Protein AF-A0A6S7EK05-F1 (afdb_monomer_lite)

Structure (mmCIF, N/CA/C/O backbone):
data_AF-A0A6S7EK05-F1
#
_entry.id   AF-A0A6S7EK05-F1
#
loop_
_atom_site.group_PDB
_atom_site.id
_atom_site.type_symbol
_atom_site.label_atom_id
_atom_site.label_alt_id
_atom_site.label_comp_id
_atom_site.label_asym_id
_atom_site.label_entity_id
_atom_site.label_seq_id
_atom_site.pdbx_PDB_ins_code
_atom_site.Cartn_x
_atom_site.Cartn_y
_atom_site.Cartn_z
_atom_site.occupancy
_atom_site.B_iso_or_equiv
_atom_site.auth_seq_id
_atom_site.auth_comp_id
_atom_site.auth_asym_id
_atom_site.auth_atom_id
_atom_site.pdbx_PDB_model_num
ATOM 1 N N . MET A 1 1 ? 8.326 -0.248 -0.975 1.00 92.12 1 MET A N 1
ATOM 2 C CA . MET A 1 1 ? 7.428 -1.042 -0.104 1.00 92.12 1 MET A CA 1
ATOM 3 C C . MET A 1 1 ? 6.192 -0.210 0.188 1.00 92.12 1 MET A C 1
ATOM 5 O O . MET A 1 1 ? 6.330 0.992 0.365 1.00 92.12 1 MET A O 1
ATOM 9 N N . ALA A 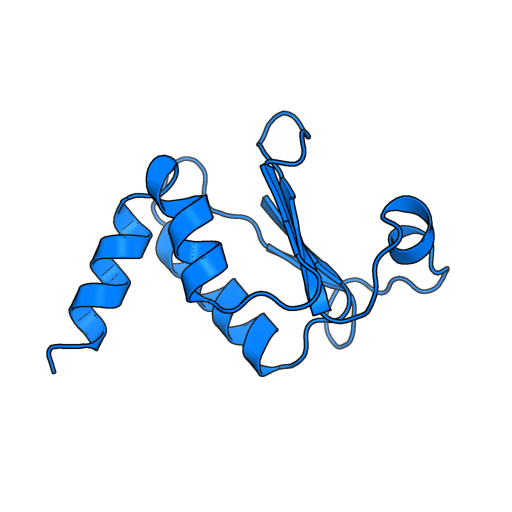1 2 ? 5.014 -0.817 0.220 1.00 92.00 2 ALA A N 1
ATOM 10 C CA . ALA A 1 2 ? 3.778 -0.211 0.689 1.00 92.00 2 ALA A CA 1
ATOM 11 C C . ALA A 1 2 ? 3.404 -0.842 2.036 1.00 92.00 2 ALA A C 1
ATOM 13 O O . ALA A 1 2 ? 3.396 -2.065 2.148 1.00 92.00 2 ALA A O 1
ATOM 14 N N . LEU A 1 3 ? 3.119 -0.021 3.044 1.00 94.06 3 LEU A N 1
ATOM 15 C CA . LEU A 1 3 ? 2.545 -0.440 4.321 1.00 94.06 3 LEU A CA 1
ATOM 16 C C . LEU A 1 3 ? 1.119 0.108 4.407 1.00 94.06 3 LEU A C 1
ATOM 18 O O . LEU A 1 3 ? 0.944 1.322 4.358 1.00 94.06 3 LEU A O 1
ATOM 22 N N . ALA A 1 4 ? 0.122 -0.761 4.543 1.00 94.12 4 ALA A N 1
ATOM 23 C CA . ALA A 1 4 ? -1.280 -0.379 4.676 1.00 94.12 4 ALA A CA 1
ATOM 24 C C . ALA A 1 4 ? -1.847 -0.848 6.019 1.00 94.12 4 ALA A C 1
ATOM 26 O O . ALA A 1 4 ? -1.820 -2.039 6.321 1.00 94.12 4 ALA A O 1
ATOM 27 N N . LEU A 1 5 ? -2.361 0.079 6.824 1.00 93.38 5 LEU A N 1
ATOM 28 C CA . LEU A 1 5 ? -2.936 -0.246 8.127 1.00 93.38 5 LEU A CA 1
ATOM 29 C C . LEU A 1 5 ? -4.430 -0.499 7.989 1.00 93.38 5 LEU A C 1
ATOM 31 O O . LEU A 1 5 ? -5.155 0.403 7.580 1.00 93.38 5 LEU A O 1
ATOM 35 N N . GLU A 1 6 ? -4.878 -1.708 8.323 1.00 92.88 6 GLU A N 1
ATOM 36 C CA . GLU A 1 6 ? -6.283 -2.137 8.259 1.00 92.88 6 GLU A CA 1
ATOM 37 C C . GLU A 1 6 ? -6.997 -1.667 6.971 1.00 92.88 6 GLU A C 1
ATOM 39 O O . GLU A 1 6 ? -8.028 -0.987 7.047 1.00 92.88 6 GLU A O 1
ATOM 44 N N . PRO A 1 7 ? -6.447 -1.920 5.763 1.00 92.50 7 PRO A N 1
ATOM 45 C CA . PRO A 1 7 ? -7.099 -1.470 4.546 1.00 92.50 7 PRO A CA 1
ATOM 46 C C . PRO A 1 7 ? -8.432 -2.203 4.379 1.00 92.50 7 PRO A C 1
ATOM 48 O O . PRO A 1 7 ? -8.504 -3.430 4.471 1.00 92.50 7 PRO A O 1
ATOM 51 N N . GLY A 1 8 ? -9.492 -1.457 4.062 1.00 92.69 8 GLY A N 1
ATOM 52 C CA . GLY A 1 8 ? -10.743 -2.062 3.607 1.00 92.69 8 GLY A CA 1
ATOM 53 C C . GLY A 1 8 ? -10.529 -2.892 2.334 1.00 92.69 8 GLY A C 1
ATOM 54 O O . GLY A 1 8 ? -9.579 -2.661 1.583 1.00 92.69 8 GLY A O 1
ATOM 55 N N . ALA A 1 9 ? -11.440 -3.828 2.053 1.00 92.00 9 ALA A N 1
ATOM 56 C CA . ALA A 1 9 ? -11.286 -4.813 0.975 1.00 92.00 9 ALA A CA 1
ATOM 57 C C . ALA A 1 9 ? -10.951 -4.198 -0.397 1.00 92.00 9 ALA A C 1
ATOM 59 O O . ALA A 1 9 ? -10.096 -4.719 -1.111 1.00 92.00 9 ALA A O 1
ATOM 60 N N . ARG A 1 10 ? -11.571 -3.060 -0.751 1.00 92.88 10 ARG A N 1
ATOM 61 C CA . ARG A 1 10 ? -11.283 -2.374 -2.020 1.00 92.88 10 ARG A CA 1
ATOM 62 C C . ARG A 1 10 ? -9.846 -1.865 -2.079 1.00 92.88 10 ARG A C 1
ATOM 64 O O . ARG A 1 10 ? -9.154 -2.149 -3.045 1.00 92.88 10 ARG A O 1
ATOM 71 N N . LEU A 1 11 ? -9.400 -1.135 -1.057 1.00 93.31 11 LEU A N 1
ATOM 72 C CA . LEU A 1 11 ? -8.040 -0.595 -1.014 1.00 93.31 11 LEU A CA 1
ATOM 73 C C . LEU A 1 11 ? -6.997 -1.718 -0.974 1.00 93.31 11 LEU A C 1
ATOM 75 O O . LEU A 1 11 ? -5.969 -1.612 -1.635 1.00 93.31 11 LEU A O 1
ATOM 79 N N . ALA A 1 12 ? -7.279 -2.807 -0.253 1.00 93.38 12 ALA A N 1
ATOM 80 C CA . ALA A 1 12 ? -6.428 -3.990 -0.252 1.00 93.38 12 ALA A CA 1
ATOM 81 C C . ALA A 1 12 ? -6.277 -4.570 -1.66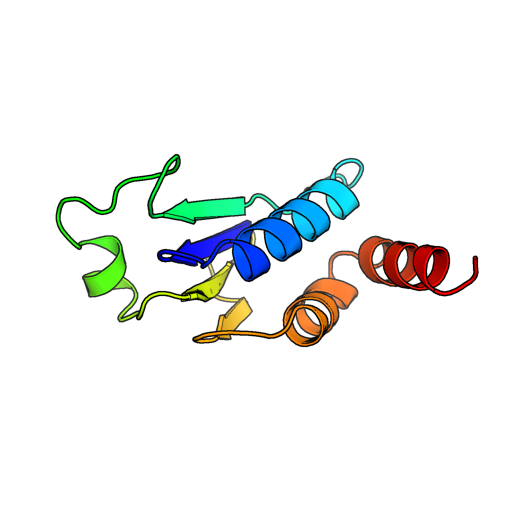9 1.00 93.38 12 ALA A C 1
ATOM 83 O O . ALA A 1 12 ? -5.154 -4.749 -2.122 1.00 93.38 12 ALA A O 1
ATOM 84 N N . ALA A 1 13 ? -7.378 -4.778 -2.399 1.00 93.31 13 ALA A N 1
ATOM 85 C CA . ALA A 1 13 ? -7.334 -5.304 -3.764 1.00 93.31 13 ALA A CA 1
ATOM 86 C C . ALA A 1 13 ? -6.541 -4.406 -4.734 1.00 93.31 13 ALA A C 1
ATOM 88 O O . ALA A 1 13 ? -5.753 -4.909 -5.529 1.00 93.31 13 ALA A O 1
ATOM 89 N N . GLU A 1 14 ? -6.699 -3.082 -4.641 1.00 94.00 14 GLU A N 1
ATOM 90 C CA . GLU A 1 14 ? -5.929 -2.119 -5.448 1.00 94.00 14 GLU A CA 1
ATOM 91 C C . GLU A 1 14 ? -4.424 -2.201 -5.151 1.00 94.00 14 GLU A C 1
ATOM 93 O O . GLU A 1 14 ? -3.595 -2.181 -6.059 1.00 94.00 14 GLU A O 1
ATOM 98 N N . LEU A 1 15 ? -4.050 -2.320 -3.874 1.00 94.94 15 LEU A N 1
ATOM 99 C CA . LEU A 1 15 ? -2.652 -2.449 -3.459 1.00 94.94 15 LEU A CA 1
ATOM 100 C C . LEU A 1 15 ? -2.030 -3.772 -3.923 1.00 94.94 15 LEU A C 1
ATOM 102 O O . LEU A 1 15 ? -0.880 -3.772 -4.361 1.00 94.94 15 LEU A O 1
ATOM 106 N N . GLU A 1 16 ? -2.777 -4.875 -3.854 1.00 94.25 16 GLU A N 1
ATOM 107 C CA . GLU A 1 16 ? -2.343 -6.179 -4.370 1.00 94.25 16 GLU A CA 1
ATOM 108 C C . GLU A 1 16 ? -2.161 -6.129 -5.896 1.00 94.25 16 GLU A C 1
ATOM 110 O O . GLU A 1 16 ? -1.149 -6.601 -6.413 1.00 94.25 16 GLU A O 1
ATOM 115 N N . ALA A 1 17 ? -3.077 -5.480 -6.626 1.00 93.00 17 ALA A N 1
ATOM 116 C CA . ALA A 1 17 ? -2.949 -5.281 -8.070 1.00 93.00 17 ALA A CA 1
ATOM 117 C C . ALA A 1 17 ? -1.705 -4.448 -8.429 1.00 93.00 17 ALA A C 1
ATOM 119 O O . ALA A 1 17 ? -0.970 -4.794 -9.356 1.00 93.00 17 ALA A O 1
ATOM 120 N N . LEU A 1 18 ? -1.415 -3.388 -7.665 1.00 93.56 18 LEU A N 1
ATOM 121 C CA . LEU A 1 18 ? -0.191 -2.598 -7.832 1.00 93.56 18 LEU A CA 1
ATOM 122 C C . LEU A 1 18 ? 1.069 -3.422 -7.553 1.00 93.56 18 LEU A C 1
ATOM 124 O O . LEU A 1 18 ? 2.034 -3.326 -8.311 1.00 93.56 18 LEU A O 1
ATOM 128 N N . ALA A 1 19 ? 1.071 -4.236 -6.496 1.00 94.19 19 ALA A N 1
ATOM 129 C CA . ALA A 1 19 ? 2.185 -5.126 -6.192 1.00 94.19 19 ALA A CA 1
ATOM 130 C C . ALA A 1 19 ? 2.410 -6.134 -7.333 1.00 94.19 19 ALA A C 1
ATOM 132 O O . ALA A 1 19 ? 3.526 -6.231 -7.853 1.00 94.19 19 ALA A O 1
ATOM 133 N N . ALA A 1 20 ? 1.346 -6.794 -7.800 1.00 93.00 20 ALA A N 1
ATOM 134 C CA . ALA A 1 20 ? 1.383 -7.745 -8.909 1.00 93.00 20 ALA A CA 1
ATOM 135 C C . ALA A 1 20 ? 1.887 -7.111 -10.217 1.00 93.00 20 ALA A C 1
ATOM 137 O O . ALA A 1 20 ? 2.737 -7.689 -10.891 1.00 93.00 20 ALA A O 1
ATOM 138 N N . ALA A 1 21 ? 1.456 -5.887 -10.540 1.00 91.81 21 ALA A N 1
ATOM 139 C CA . ALA A 1 21 ? 1.905 -5.159 -11.731 1.00 91.81 21 ALA A CA 1
ATOM 140 C C . ALA A 1 21 ? 3.415 -4.850 -11.737 1.00 91.81 21 ALA A C 1
ATOM 142 O O . ALA A 1 21 ? 3.982 -4.539 -12.785 1.00 91.81 21 ALA A O 1
ATOM 143 N N . THR A 1 22 ? 4.072 -4.921 -10.577 1.00 92.75 22 THR A N 1
ATOM 144 C CA . THR A 1 22 ? 5.522 -4.722 -10.447 1.00 92.75 22 THR A CA 1
ATOM 145 C C . THR A 1 22 ? 6.312 -6.014 -10.299 1.00 92.75 22 THR A C 1
ATOM 147 O O . THR A 1 22 ? 7.528 -5.929 -10.145 1.00 92.75 22 THR A O 1
ATOM 150 N N . HIS A 1 23 ? 5.666 -7.185 -10.345 1.00 90.81 23 HIS A N 1
ATOM 151 C CA . HIS A 1 23 ? 6.302 -8.468 -10.041 1.00 90.81 23 HIS A CA 1
ATOM 152 C C . HIS A 1 23 ? 7.592 -8.703 -10.846 1.00 90.81 23 HIS A C 1
ATOM 154 O O . HIS A 1 23 ? 8.596 -9.104 -10.258 1.00 90.81 23 HIS A O 1
ATOM 160 N N . ASP A 1 24 ? 7.588 -8.377 -12.140 1.00 88.31 24 ASP A N 1
ATOM 161 C CA . ASP A 1 24 ? 8.734 -8.571 -13.042 1.00 88.31 24 ASP A CA 1
ATOM 162 C C . ASP A 1 24 ? 9.804 -7.467 -12.941 1.00 88.31 24 ASP A C 1
ATOM 164 O O . ASP A 1 24 ? 10.806 -7.479 -13.658 1.00 88.31 24 ASP A O 1
ATOM 168 N N . SER A 1 25 ? 9.612 -6.471 -12.070 1.00 88.81 25 SER A N 1
ATOM 169 C CA . SER A 1 25 ? 10.618 -5.432 -11.839 1.00 88.81 25 SER A CA 1
ATOM 170 C C . SER A 1 25 ? 11.773 -5.984 -10.996 1.00 88.81 25 SER A C 1
ATOM 172 O O . SER A 1 25 ? 11.528 -6.769 -10.083 1.00 88.81 25 SER A O 1
ATOM 174 N N . PRO A 1 26 ? 13.022 -5.507 -11.178 1.00 89.88 26 PRO A N 1
ATOM 175 C CA . PRO A 1 26 ? 14.158 -5.937 -10.351 1.00 89.88 26 PRO A CA 1
ATOM 176 C C . PRO A 1 26 ? 13.932 -5.761 -8.840 1.00 89.88 26 PRO A C 1
ATOM 178 O O . PRO A 1 26 ? 14.476 -6.500 -8.019 1.00 89.88 26 PRO A O 1
ATOM 181 N N . HIS A 1 27 ? 13.120 -4.767 -8.468 1.00 90.44 27 HIS A N 1
ATOM 182 C CA . HIS A 1 27 ? 12.751 -4.465 -7.089 1.00 90.44 27 HIS A CA 1
ATOM 183 C C . HIS A 1 27 ? 11.231 -4.292 -6.977 1.00 90.44 27 HIS A C 1
ATOM 185 O O . HIS A 1 27 ? 10.760 -3.152 -6.946 1.00 90.44 27 HIS A O 1
ATOM 191 N N . PRO A 1 28 ? 10.449 -5.385 -6.935 1.00 93.38 28 PRO A N 1
ATOM 192 C CA . PRO A 1 28 ? 8.993 -5.301 -6.949 1.00 93.38 28 PRO A CA 1
ATOM 193 C C . PRO A 1 28 ? 8.467 -4.553 -5.719 1.00 93.38 28 PRO A C 1
ATOM 195 O O . PRO A 1 28 ? 9.074 -4.553 -4.637 1.00 93.38 28 PRO A O 1
ATOM 198 N N . LEU A 1 29 ? 7.313 -3.908 -5.873 1.00 94.81 29 LEU A N 1
ATOM 199 C CA . LEU A 1 29 ? 6.615 -3.261 -4.777 1.00 94.81 29 LEU A CA 1
ATOM 200 C C . LEU A 1 29 ? 6.125 -4.328 -3.795 1.00 94.81 29 LEU A C 1
ATOM 202 O O . LEU A 1 29 ? 5.125 -4.999 -4.019 1.00 94.81 29 LEU A O 1
ATOM 206 N N . ARG A 1 30 ? 6.819 -4.456 -2.664 1.00 95.38 30 ARG A N 1
ATOM 207 C CA . ARG A 1 30 ? 6.345 -5.295 -1.558 1.00 95.38 30 ARG A CA 1
ATOM 208 C C . ARG A 1 30 ? 5.197 -4.621 -0.823 1.00 95.38 30 ARG A C 1
ATOM 210 O O . ARG A 1 30 ? 5.360 -3.468 -0.419 1.00 95.38 30 ARG A O 1
ATOM 217 N N . LEU A 1 31 ? 4.109 -5.348 -0.603 1.00 95.06 31 LEU A N 1
ATOM 218 C CA . LEU A 1 31 ? 2.975 -4.930 0.214 1.00 95.06 31 LEU A CA 1
ATOM 219 C C . LEU A 1 31 ? 3.041 -5.604 1.589 1.00 95.06 31 LEU A C 1
ATOM 221 O O . LEU A 1 31 ? 3.141 -6.822 1.688 1.00 95.06 31 LEU A O 1
ATOM 225 N N . LEU A 1 32 ? 2.974 -4.800 2.647 1.00 93.62 32 LEU A N 1
ATOM 226 C CA . LEU A 1 32 ? 2.722 -5.241 4.012 1.00 93.62 32 LEU A CA 1
ATOM 227 C C . LEU A 1 32 ? 1.398 -4.624 4.454 1.00 93.62 32 LEU A C 1
ATOM 229 O O . LEU A 1 32 ? 1.235 -3.407 4.398 1.00 93.62 32 LEU A O 1
ATOM 233 N N . ARG A 1 33 ? 0.448 -5.446 4.886 1.00 93.56 33 ARG A N 1
ATOM 234 C CA . ARG A 1 33 ? -0.852 -4.972 5.366 1.00 93.56 33 ARG A CA 1
ATOM 235 C C . ARG A 1 33 ? -1.130 -5.485 6.771 1.00 93.56 33 ARG A C 1
ATOM 237 O O . ARG A 1 33 ? -0.689 -6.586 7.105 1.00 93.56 33 ARG A O 1
ATOM 244 N N . THR A 1 34 ? -1.832 -4.689 7.572 1.00 93.00 34 THR A N 1
ATOM 245 C CA . THR A 1 34 ? -2.377 -5.147 8.854 1.00 93.00 34 THR A CA 1
ATOM 246 C C . THR A 1 34 ? -3.858 -5.479 8.740 1.00 93.00 34 THR A C 1
ATOM 248 O O . THR A 1 34 ? -4.532 -4.986 7.833 1.00 93.00 34 THR A O 1
ATOM 251 N N . GLY A 1 35 ? -4.345 -6.324 9.642 1.00 87.25 35 GLY A N 1
ATOM 252 C CA . GLY A 1 35 ? -5.768 -6.624 9.794 1.00 87.25 35 GLY A CA 1
ATOM 253 C C . GLY A 1 35 ? -6.126 -8.036 9.374 1.00 87.25 35 GLY A C 1
ATOM 254 O O . GLY A 1 35 ? -5.269 -8.917 9.305 1.00 87.25 35 GLY A O 1
ATOM 255 N N . ALA A 1 36 ? -7.410 -8.265 9.099 1.00 80.00 36 ALA A N 1
ATOM 256 C CA . ALA A 1 36 ? -7.935 -9.603 8.839 1.00 80.00 36 ALA A CA 1
ATOM 257 C C . ALA A 1 36 ? -7.169 -10.334 7.715 1.00 80.00 36 ALA A C 1
ATOM 259 O O . ALA A 1 36 ? -7.090 -9.870 6.570 1.00 80.00 36 ALA A O 1
ATOM 260 N N . GLY A 1 37 ? -6.616 -11.505 8.053 1.00 82.88 37 GLY A N 1
ATOM 261 C CA . GLY A 1 37 ? -5.839 -12.336 7.129 1.00 82.88 37 GLY A CA 1
ATOM 262 C C . GLY A 1 37 ? -4.466 -11.756 6.767 1.00 82.88 37 GLY A C 1
ATOM 263 O O . GLY A 1 37 ? -3.953 -12.052 5.688 1.00 82.88 37 GLY A O 1
A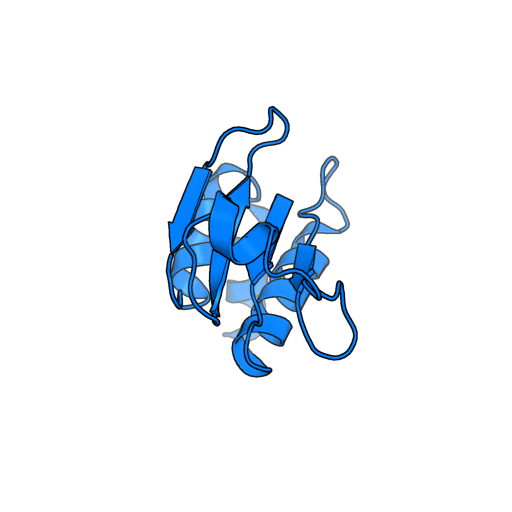TOM 264 N N . ALA A 1 38 ? -3.905 -10.898 7.620 1.00 88.50 38 ALA A N 1
ATOM 265 C CA . ALA A 1 38 ? -2.597 -10.281 7.445 1.00 88.50 38 ALA A CA 1
ATOM 266 C C . ALA A 1 38 ? -1.872 -10.107 8.793 1.00 88.50 38 ALA A C 1
ATOM 268 O O . ALA A 1 38 ? -2.133 -10.848 9.737 1.00 88.50 38 ALA A O 1
ATOM 269 N N . LEU A 1 39 ? -0.923 -9.169 8.883 1.00 90.69 39 LEU A N 1
ATOM 270 C CA . LEU A 1 39 ? -0.203 -8.911 10.128 1.00 90.69 39 LEU A CA 1
ATOM 271 C C . LEU A 1 39 ? -1.158 -8.319 11.176 1.00 90.69 39 LEU A C 1
ATOM 273 O O . LEU A 1 39 ? -1.738 -7.258 10.962 1.00 90.69 39 LEU A O 1
ATOM 277 N N . GLU A 1 40 ? -1.296 -8.956 12.331 1.00 90.12 40 GLU A N 1
ATOM 278 C CA . GLU A 1 40 ? -2.091 -8.384 13.417 1.00 90.12 40 GLU A CA 1
ATOM 279 C C . GLU A 1 40 ? -1.267 -7.357 14.206 1.00 90.12 40 GLU A C 1
ATOM 281 O O . GLU A 1 40 ? -0.210 -7.671 14.753 1.00 90.12 40 GLU A O 1
ATOM 286 N N . ASP A 1 41 ? -1.761 -6.119 14.304 1.00 88.00 41 ASP A N 1
ATOM 287 C CA . ASP A 1 41 ? -1.225 -5.111 15.230 1.00 88.00 41 ASP A CA 1
ATOM 288 C C . ASP A 1 41 ? -1.871 -5.273 16.617 1.00 88.00 41 ASP A C 1
ATOM 290 O O . ASP A 1 41 ? -2.481 -4.348 17.150 1.00 88.00 41 ASP A O 1
ATOM 294 N N . THR A 1 42 ? -1.777 -6.475 17.201 1.00 87.44 42 THR A N 1
ATOM 295 C CA . THR A 1 42 ? -2.486 -6.875 18.436 1.00 87.44 42 THR A CA 1
ATOM 296 C C . THR A 1 42 ? -2.233 -5.920 19.607 1.00 87.44 42 THR A C 1
ATOM 298 O O . THR A 1 42 ? -3.098 -5.710 20.453 1.00 87.44 42 THR A O 1
ATOM 301 N N . HIS A 1 43 ? -1.042 -5.319 19.651 1.00 88.69 43 HIS A N 1
ATOM 302 C CA . HIS A 1 43 ? -0.636 -4.375 20.693 1.00 88.69 43 HIS A CA 1
ATOM 303 C C . HIS A 1 43 ? -0.736 -2.901 20.268 1.00 88.69 43 HIS A C 1
ATOM 305 O O . HIS A 1 43 ? -0.327 -2.027 21.030 1.00 88.69 43 HIS A O 1
ATOM 311 N N . GLY A 1 44 ? -1.235 -2.604 19.064 1.00 86.31 44 GLY A N 1
ATOM 312 C CA . GLY A 1 44 ? -1.383 -1.237 18.559 1.00 86.31 44 GLY A CA 1
ATOM 313 C C . GLY A 1 44 ? -0.061 -0.495 18.326 1.00 86.31 44 GLY A C 1
ATOM 314 O O . GLY A 1 44 ? -0.058 0.734 18.236 1.00 86.31 44 GLY A O 1
ATOM 315 N N . GLN A 1 45 ? 1.075 -1.197 18.275 1.00 89.50 45 GLN A N 1
ATOM 316 C CA . GLN A 1 45 ? 2.397 -0.575 18.166 1.00 89.50 45 GLN A CA 1
ATOM 317 C C . GLN A 1 45 ? 2.598 0.087 16.805 1.00 89.50 45 GLN A C 1
ATOM 319 O O . GLN A 1 45 ? 3.224 1.149 16.732 1.00 89.50 45 GLN A O 1
ATOM 324 N N . LEU A 1 46 ? 2.079 -0.511 15.729 1.00 87.12 46 LEU A N 1
ATOM 325 C CA . LEU A 1 46 ? 2.148 0.100 14.404 1.00 87.12 46 LEU A CA 1
ATOM 326 C C . LEU A 1 46 ? 1.277 1.355 14.362 1.00 87.12 46 LEU A C 1
ATOM 328 O O . LEU A 1 46 ? 1.773 2.414 13.976 1.00 87.12 46 LEU A O 1
ATOM 332 N N . ARG A 1 47 ? 0.029 1.289 14.841 1.00 85.19 47 ARG A N 1
ATOM 333 C CA . ARG A 1 47 ? -0.843 2.475 14.919 1.00 85.19 47 ARG A CA 1
ATOM 334 C C . ARG A 1 47 ? -0.235 3.584 15.775 1.00 85.19 47 ARG A C 1
ATOM 336 O O . ARG A 1 47 ? -0.242 4.735 15.348 1.00 85.19 47 ARG A O 1
ATOM 343 N N . GLN A 1 48 ? 0.353 3.251 16.925 1.00 89.44 48 GLN A N 1
ATOM 344 C CA . GLN A 1 48 ? 0.976 4.228 17.821 1.00 89.44 48 GLN A CA 1
ATOM 345 C C . GLN A 1 48 ? 2.214 4.890 17.198 1.00 89.44 48 GLN A C 1
ATOM 347 O O . GLN A 1 48 ? 2.339 6.111 17.244 1.00 89.44 48 GLN A O 1
ATOM 352 N N . ARG A 1 49 ? 3.127 4.111 16.601 1.00 87.75 49 ARG A N 1
ATOM 353 C CA . ARG A 1 49 ? 4.385 4.644 16.040 1.00 87.75 49 ARG A CA 1
ATOM 354 C C . ARG A 1 49 ? 4.180 5.422 14.752 1.00 87.75 49 ARG A C 1
ATOM 356 O O . ARG A 1 49 ? 4.858 6.419 14.525 1.00 87.75 49 ARG A O 1
ATOM 363 N N . TYR A 1 50 ? 3.267 4.963 13.906 1.00 84.50 50 TYR A N 1
ATOM 364 C CA . TYR A 1 50 ? 2.991 5.619 12.634 1.00 84.50 50 TYR A CA 1
ATOM 365 C C . TYR A 1 50 ? 1.901 6.696 12.769 1.00 84.50 50 TYR A C 1
ATOM 367 O O . TYR A 1 50 ? 1.783 7.558 11.896 1.00 84.50 50 TYR A O 1
ATOM 375 N N . GLY A 1 51 ? 1.170 6.718 13.890 1.00 79.50 51 GLY A N 1
ATOM 376 C CA . GLY A 1 51 ? 0.132 7.701 1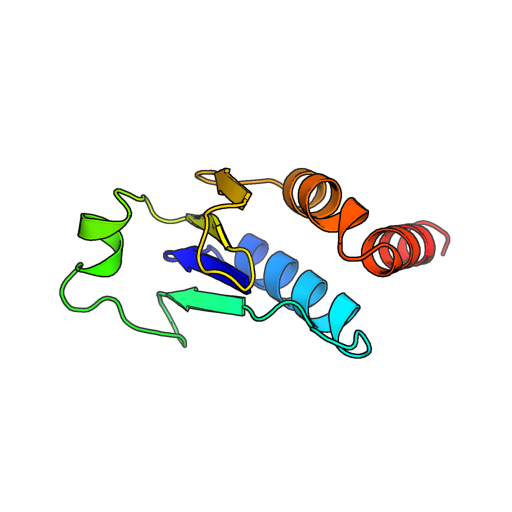4.199 1.00 79.50 51 GLY A CA 1
ATOM 377 C C . GLY A 1 51 ? -1.018 7.644 13.202 1.00 79.50 51 GLY A C 1
ATOM 378 O O . GLY A 1 51 ? -1.437 8.690 12.711 1.00 79.50 51 GLY A O 1
ATOM 379 N N . ALA A 1 52 ? -1.427 6.440 12.804 1.00 81.50 52 ALA A N 1
ATOM 380 C CA . ALA A 1 52 ? -2.247 6.214 11.622 1.00 81.50 52 ALA A CA 1
ATOM 381 C C . ALA A 1 52 ? -3.578 5.515 11.910 1.00 81.50 52 ALA A C 1
ATOM 383 O O . ALA A 1 52 ? -3.669 4.591 12.720 1.00 81.50 52 ALA A O 1
ATOM 384 N N . GLU A 1 53 ? -4.598 5.965 11.182 1.00 89.12 53 GLU A N 1
ATOM 385 C CA . GLU A 1 53 ? -5.952 5.423 11.225 1.00 89.12 53 GLU A CA 1
ATOM 386 C C . GLU A 1 53 ? -6.134 4.272 10.222 1.00 89.12 53 GLU A C 1
ATOM 388 O O . GLU A 1 53 ? -5.353 4.167 9.265 1.00 89.12 53 GLU A O 1
ATOM 393 N N . PRO A 1 54 ? -7.158 3.416 10.400 1.00 90.94 54 PRO A N 1
ATOM 394 C CA . PRO A 1 54 ? -7.521 2.397 9.423 1.00 90.94 54 PRO A CA 1
ATOM 395 C C . PRO A 1 54 ? -7.660 2.976 8.012 1.00 90.94 54 PRO A C 1
ATOM 397 O O . PRO A 1 54 ? -8.246 4.040 7.817 1.00 90.94 54 PRO A O 1
ATOM 400 N N . GLY A 1 55 ? -7.104 2.272 7.031 1.00 92.81 55 GLY A N 1
ATOM 401 C CA . GLY A 1 55 ? -6.989 2.714 5.644 1.00 92.81 55 GLY A CA 1
ATOM 402 C C . GLY A 1 55 ? -5.694 3.461 5.315 1.00 92.81 55 GLY A C 1
ATOM 403 O O . GLY A 1 55 ? -5.404 3.641 4.130 1.00 92.81 55 GLY A O 1
ATOM 404 N N . THR A 1 56 ? -4.894 3.871 6.312 1.00 95.81 56 THR A N 1
ATOM 405 C CA . THR A 1 56 ? -3.684 4.662 6.044 1.00 95.81 56 THR A CA 1
ATOM 406 C C . THR A 1 56 ? -2.663 3.840 5.264 1.00 95.81 56 THR A C 1
ATOM 408 O O . THR A 1 56 ? -2.322 2.723 5.651 1.00 95.81 56 THR A O 1
ATOM 411 N N . VAL A 1 57 ? -2.118 4.428 4.200 1.00 96.62 57 VAL A N 1
ATOM 412 C CA . VAL A 1 57 ? -1.057 3.851 3.373 1.00 96.62 57 VAL A CA 1
ATOM 413 C C . VAL A 1 57 ? 0.210 4.691 3.479 1.00 96.62 57 VAL A C 1
ATOM 415 O O . VAL A 1 57 ? 0.192 5.910 3.293 1.00 96.62 57 VAL A O 1
ATOM 418 N N . TYR A 1 58 ? 1.323 4.008 3.716 1.00 96.19 58 TYR A N 1
ATOM 419 C CA . TYR A 1 58 ? 2.677 4.533 3.642 1.00 96.19 58 TYR A CA 1
ATOM 420 C C . TYR A 1 58 ? 3.384 3.912 2.449 1.00 96.19 58 TYR A C 1
ATOM 422 O O . TYR A 1 58 ? 3.453 2.690 2.326 1.00 96.19 58 TYR A O 1
ATOM 430 N N . LEU A 1 59 ? 3.979 4.746 1.604 1.00 96.25 59 LEU A N 1
ATOM 431 C CA . LEU A 1 59 ? 4.991 4.292 0.661 1.00 96.25 59 LEU A CA 1
ATOM 432 C C . LEU A 1 59 ? 6.363 4.539 1.274 1.00 96.25 59 LEU A C 1
ATOM 434 O O . LEU A 1 59 ? 6.680 5.646 1.701 1.00 96.25 59 LEU A O 1
ATOM 438 N N . LEU A 1 60 ? 7.166 3.485 1.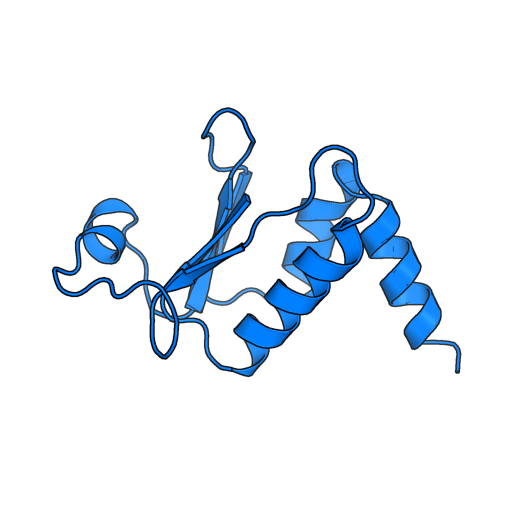321 1.00 94.38 60 LEU A N 1
ATOM 439 C CA . LEU A 1 60 ? 8.497 3.464 1.907 1.00 94.38 60 LEU A CA 1
ATOM 440 C C . LEU A 1 60 ? 9.515 3.136 0.816 1.00 94.38 60 LEU A C 1
ATOM 442 O O . LEU A 1 60 ? 9.359 2.162 0.062 1.00 94.38 60 LEU A O 1
ATOM 446 N N . ARG A 1 61 ? 10.560 3.954 0.740 1.00 91.44 61 ARG A N 1
ATOM 447 C CA . ARG A 1 61 ? 11.720 3.735 -0.122 1.00 91.44 61 ARG A CA 1
ATOM 448 C C . ARG A 1 61 ? 12.562 2.561 0.408 1.00 91.44 61 ARG A C 1
ATOM 450 O O . ARG A 1 61 ? 12.442 2.202 1.581 1.00 91.44 61 ARG A O 1
ATOM 457 N N . PRO A 1 62 ? 13.416 1.942 -0.429 1.00 89.56 62 PRO A N 1
ATOM 458 C CA . PRO A 1 62 ? 14.276 0.837 0.005 1.00 89.56 62 PRO A CA 1
ATOM 459 C C . PRO A 1 62 ? 15.245 1.187 1.146 1.00 89.56 62 PRO A C 1
ATOM 461 O O . PRO A 1 62 ? 15.645 0.298 1.888 1.00 89.56 62 PRO A O 1
ATOM 464 N N . ASP A 1 63 ? 15.588 2.467 1.305 1.00 92.31 63 ASP A N 1
ATOM 465 C CA . ASP A 1 63 ? 16.430 3.010 2.382 1.00 92.31 63 ASP A CA 1
ATOM 466 C C . ASP A 1 63 ? 15.649 3.325 3.675 1.00 92.31 63 ASP A C 1
ATOM 468 O O . ASP A 1 63 ? 16.207 3.875 4.619 1.00 92.31 63 ASP A O 1
ATOM 472 N N . GLY A 1 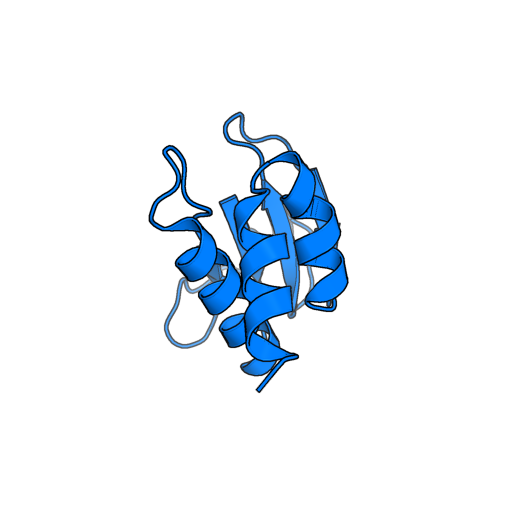64 ? 14.358 2.984 3.733 1.00 89.69 64 GLY A N 1
ATOM 473 C CA . GLY A 1 64 ? 13.513 3.148 4.918 1.00 89.69 64 GLY A CA 1
ATOM 474 C C . GLY A 1 64 ? 12.837 4.514 5.043 1.00 89.69 64 GLY A C 1
ATOM 475 O O . GLY A 1 64 ? 11.988 4.687 5.917 1.00 89.69 64 GLY A O 1
ATOM 476 N N . TYR A 1 65 ? 13.136 5.470 4.158 1.00 93.88 65 TYR A N 1
ATOM 477 C CA . TYR A 1 65 ? 12.483 6.779 4.177 1.00 93.88 65 TYR A CA 1
ATOM 478 C C . TYR A 1 65 ? 11.044 6.717 3.658 1.00 93.88 65 TYR A C 1
ATOM 480 O O . TYR A 1 65 ? 10.723 5.995 2.709 1.00 93.88 65 TYR A O 1
ATOM 488 N N . VAL A 1 66 ? 10.174 7.537 4.249 1.00 94.88 66 VAL A N 1
ATOM 489 C CA . VAL A 1 66 ? 8.792 7.709 3.790 1.00 94.88 66 VAL A CA 1
ATOM 490 C C . VAL A 1 66 ? 8.792 8.494 2.480 1.00 94.88 66 VAL A C 1
ATOM 492 O O . VAL A 1 66 ? 9.215 9.645 2.439 1.00 94.88 66 VAL A O 1
ATOM 495 N N . LEU A 1 67 ? 8.306 7.864 1.411 1.00 95.75 67 LEU A N 1
ATOM 496 C CA . LEU A 1 67 ? 8.025 8.513 0.129 1.00 95.75 67 LEU A CA 1
ATOM 497 C C . LEU A 1 67 ? 6.731 9.330 0.200 1.00 95.75 67 LEU A C 1
ATOM 499 O O . LEU A 1 67 ? 6.643 10.413 -0.366 1.00 95.75 67 LEU A O 1
ATOM 503 N N . GLY A 1 68 ? 5.724 8.800 0.892 1.00 95.75 68 GLY A N 1
ATOM 504 C CA . GLY A 1 68 ? 4.451 9.478 1.091 1.00 95.75 68 GLY A CA 1
ATOM 505 C C . GLY A 1 68 ? 3.547 8.737 2.067 1.00 95.75 68 GLY A C 1
ATOM 506 O O . GLY A 1 68 ? 3.738 7.547 2.334 1.00 95.75 68 GLY A O 1
ATOM 507 N N . ARG A 1 69 ? 2.578 9.472 2.613 1.00 96.06 69 ARG A N 1
ATOM 508 C CA . ARG A 1 69 ? 1.617 9.009 3.617 1.00 96.06 69 ARG A CA 1
ATOM 509 C C . ARG A 1 69 ? 0.239 9.578 3.296 1.00 96.06 69 ARG A C 1
ATOM 511 O O . ARG A 1 69 ? 0.102 10.791 3.156 1.00 96.06 69 ARG A O 1
ATOM 518 N N . TRP A 1 70 ? -0.776 8.719 3.263 1.00 96.25 70 TRP A N 1
ATOM 519 C CA . TRP A 1 70 ? -2.165 9.102 2.991 1.00 96.25 70 TRP A CA 1
ATOM 520 C C . TRP A 1 70 ? -3.129 8.298 3.857 1.00 96.25 70 TRP A C 1
ATOM 522 O O . TRP A 1 70 ? -2.910 7.107 4.031 1.00 96.25 70 TRP A O 1
ATOM 532 N N . SER A 1 71 ? -4.208 8.908 4.353 1.00 92.81 71 SER A N 1
ATOM 533 C CA . SER A 1 71 ? -5.167 8.218 5.233 1.00 92.81 71 SER A CA 1
ATOM 534 C C . SER A 1 71 ? -6.085 7.233 4.507 1.00 92.81 71 SER A C 1
ATOM 536 O O . SER A 1 71 ? -6.400 6.200 5.067 1.00 92.81 71 SER A O 1
ATOM 538 N N . THR A 1 72 ? -6.520 7.534 3.282 1.00 92.44 72 THR A N 1
ATOM 539 C CA . THR A 1 72 ? -7.397 6.673 2.458 1.00 92.44 72 THR A CA 1
ATOM 540 C C . THR A 1 72 ? -7.212 7.023 0.973 1.00 92.44 72 THR A C 1
ATOM 542 O O . THR A 1 72 ? -8.095 7.608 0.342 1.00 92.44 72 THR A O 1
ATOM 545 N N . PRO A 1 73 ? -6.025 6.774 0.393 1.00 95.81 73 PRO A N 1
ATOM 546 C CA . PRO A 1 73 ? -5.737 7.225 -0.963 1.00 95.81 73 PRO A CA 1
ATOM 547 C C . PRO A 1 73 ? -6.581 6.482 -2.003 1.00 95.81 73 PRO A C 1
ATOM 549 O O . PRO A 1 73 ? -6.813 5.278 -1.898 1.00 95.81 73 PRO A O 1
ATOM 552 N N . ALA A 1 74 ? -6.967 7.192 -3.063 1.00 93.00 74 ALA A N 1
ATOM 553 C CA . ALA A 1 74 ? -7.428 6.556 -4.290 1.00 93.00 74 ALA A CA 1
ATOM 554 C C . ALA A 1 74 ? -6.259 5.841 -4.993 1.00 93.00 74 ALA A C 1
ATOM 556 O O . ALA A 1 74 ? -5.102 6.259 -4.879 1.00 93.00 74 ALA A O 1
ATOM 557 N N . ALA A 1 75 ? -6.563 4.808 -5.783 1.00 91.06 75 ALA A N 1
ATOM 558 C CA . ALA A 1 75 ? -5.557 4.065 -6.546 1.00 91.06 75 ALA A CA 1
ATOM 559 C C . ALA A 1 75 ? -4.727 4.979 -7.466 1.00 91.06 75 ALA A C 1
ATOM 561 O O . ALA A 1 75 ? -3.508 4.847 -7.541 1.00 91.06 75 ALA A O 1
ATOM 562 N N . THR A 1 76 ? -5.359 5.974 -8.095 1.00 92.88 76 THR A N 1
ATOM 563 C CA . THR A 1 76 ? -4.689 6.955 -8.965 1.00 92.88 76 THR A CA 1
ATOM 564 C C . THR A 1 76 ? -3.620 7.769 -8.238 1.00 92.88 76 THR A C 1
ATOM 566 O O . THR A 1 76 ? -2.561 8.020 -8.811 1.00 92.88 76 THR A O 1
ATOM 569 N N . THR A 1 77 ? -3.842 8.124 -6.968 1.00 95.75 77 THR A N 1
ATOM 570 C CA . THR A 1 77 ? -2.847 8.813 -6.131 1.00 95.75 77 THR A CA 1
ATOM 571 C C . THR A 1 77 ? -1.610 7.944 -5.925 1.00 95.75 77 THR A C 1
ATOM 573 O O . THR A 1 77 ? -0.483 8.416 -6.072 1.00 95.75 77 THR A O 1
ATOM 576 N N . LEU A 1 78 ? -1.814 6.657 -5.631 1.00 94.81 78 LEU A N 1
ATOM 577 C CA . LEU A 1 78 ? -0.722 5.703 -5.443 1.00 94.81 78 LEU A CA 1
ATOM 578 C C . LEU A 1 78 ? 0.032 5.453 -6.755 1.00 94.81 78 LEU A C 1
ATOM 580 O O . LEU A 1 78 ? 1.260 5.473 -6.767 1.00 94.81 78 LEU A O 1
ATOM 584 N N . ILE A 1 79 ? -0.686 5.295 -7.871 1.00 93.75 79 ILE A N 1
ATOM 585 C CA . ILE A 1 79 ? -0.097 5.134 -9.209 1.00 93.75 79 ILE A CA 1
ATOM 586 C C . ILE A 1 79 ? 0.764 6.344 -9.573 1.00 93.75 79 ILE A C 1
ATOM 588 O O . ILE A 1 79 ? 1.889 6.174 -10.045 1.00 93.75 79 ILE A O 1
ATOM 592 N N . ALA A 1 80 ? 0.270 7.562 -9.344 1.00 93.94 80 ALA A N 1
ATOM 593 C CA . ALA A 1 80 ? 1.017 8.781 -9.631 1.00 93.94 80 ALA A CA 1
ATOM 594 C C . ALA A 1 80 ? 2.316 8.853 -8.811 1.00 93.94 80 ALA A C 1
ATOM 596 O O . ALA A 1 80 ? 3.374 9.140 -9.369 1.00 93.94 80 ALA A O 1
ATOM 597 N N . ALA A 1 81 ? 2.260 8.515 -7.518 1.00 95.44 81 ALA A N 1
ATOM 598 C CA . ALA A 1 81 ? 3.437 8.480 -6.649 1.00 95.44 81 ALA A CA 1
ATOM 599 C C . ALA A 1 81 ? 4.453 7.391 -7.047 1.00 95.44 81 ALA A C 1
ATOM 601 O O . ALA A 1 81 ? 5.659 7.581 -6.889 1.00 95.44 81 ALA A O 1
ATOM 602 N N . LEU A 1 82 ? 3.981 6.253 -7.565 1.00 94.00 82 LEU A N 1
ATOM 603 C CA . LEU A 1 82 ? 4.822 5.116 -7.950 1.00 94.00 82 LEU A CA 1
ATOM 604 C C . LEU A 1 82 ? 5.372 5.212 -9.377 1.00 94.00 82 LEU A C 1
ATOM 606 O O . LEU A 1 82 ? 6.413 4.621 -9.650 1.00 94.00 82 LEU A O 1
ATOM 610 N N . THR A 1 83 ? 4.720 5.953 -10.276 1.00 93.56 83 THR A N 1
ATOM 611 C CA . THR A 1 83 ? 5.084 6.050 -11.704 1.00 93.56 83 THR A CA 1
ATOM 612 C C . THR A 1 83 ? 6.566 6.382 -11.951 1.00 93.56 83 THR A C 1
ATOM 614 O O . THR A 1 83 ? 7.166 5.716 -12.796 1.00 93.56 83 THR A O 1
ATOM 617 N N . PRO A 1 84 ? 7.210 7.320 -11.222 1.00 91.94 84 PRO A N 1
ATOM 618 C CA . PRO A 1 84 ? 8.639 7.601 -11.402 1.00 91.94 84 PRO A CA 1
ATOM 619 C C . PRO A 1 84 ? 9.561 6.406 -11.109 1.00 91.94 84 PRO A C 1
ATOM 621 O O . PRO A 1 84 ? 10.666 6.341 -11.638 1.00 91.94 84 PRO A O 1
ATOM 624 N N . TYR A 1 85 ? 9.113 5.466 -10.272 1.00 91.44 85 TYR A N 1
ATOM 625 C CA . TYR A 1 85 ? 9.879 4.293 -9.834 1.00 91.44 85 TYR A CA 1
ATOM 626 C C . TYR A 1 85 ? 9.478 3.017 -10.582 1.00 91.44 85 TYR A C 1
ATOM 628 O O . TYR A 1 85 ? 10.297 2.117 -10.757 1.00 91.44 85 TYR A O 1
ATOM 636 N N . TYR A 1 86 ? 8.227 2.950 -11.040 1.00 90.44 86 TYR A N 1
ATOM 637 C CA . TYR A 1 86 ? 7.633 1.802 -11.717 1.00 90.44 86 TYR A CA 1
ATOM 638 C C . TYR A 1 86 ? 6.841 2.242 -12.959 1.00 90.44 86 TYR A C 1
ATOM 640 O O . TYR A 1 86 ? 5.606 2.223 -12.952 1.00 90.44 86 TYR A O 1
ATOM 648 N N . PRO A 1 87 ? 7.517 2.583 -14.072 1.00 83.31 87 PRO A N 1
ATOM 649 C CA . PRO A 1 87 ? 6.854 3.068 -15.289 1.00 83.31 87 PRO A CA 1
ATOM 650 C C . PRO A 1 87 ? 5.903 2.040 -15.928 1.00 83.31 87 PRO A C 1
ATOM 652 O O . PRO A 1 87 ? 5.059 2.381 -16.758 1.00 83.31 87 PRO A O 1
ATOM 655 N N . LEU A 1 88 ? 6.059 0.762 -15.566 1.00 80.69 88 LEU A N 1
ATOM 656 C CA . LEU A 1 88 ? 5.238 -0.359 -16.028 1.00 80.69 88 LEU A CA 1
ATOM 657 C C . LEU A 1 88 ? 3.800 -0.282 -15.497 1.00 80.69 88 LEU A C 1
ATOM 659 O O . LEU A 1 88 ? 2.871 -0.597 -16.239 1.00 80.69 88 LEU A O 1
ATOM 663 N N . ILE A 1 89 ? 3.600 0.220 -14.271 1.00 82.12 89 ILE A N 1
ATOM 664 C CA . ILE A 1 89 ? 2.270 0.340 -13.649 1.00 82.12 89 ILE A CA 1
ATOM 665 C C . ILE A 1 89 ? 1.364 1.240 -14.499 1.00 82.12 89 ILE A C 1
ATOM 667 O O . ILE A 1 89 ? 0.206 0.916 -14.753 1.00 82.12 89 ILE A O 1
ATOM 671 N N . SER A 1 90 ? 1.905 2.343 -15.020 1.00 70.00 90 SER A N 1
ATOM 672 C CA . SER A 1 90 ? 1.166 3.294 -15.856 1.00 70.00 90 SER A CA 1
ATOM 673 C C . SER A 1 90 ? 0.749 2.695 -17.210 1.00 70.00 90 SER A C 1
ATOM 675 O O . SER A 1 90 ? -0.228 3.145 -17.811 1.00 70.00 90 SER A O 1
ATOM 677 N N . ARG A 1 91 ? 1.477 1.685 -17.715 1.00 63.50 91 ARG A N 1
ATOM 678 C CA . ARG A 1 91 ? 1.161 1.002 -18.983 1.00 63.50 91 ARG A CA 1
ATOM 679 C C . ARG A 1 91 ? 0.058 -0.040 -18.823 1.00 63.50 91 ARG A C 1
ATOM 681 O O . ARG A 1 91 ? -0.760 -0.166 -19.731 1.00 63.50 91 ARG A O 1
ATOM 688 N N . SER A 1 92 ? 0.014 -0.746 -17.696 1.00 60.91 92 SER A N 1
ATOM 689 C CA . SER A 1 92 ? -1.022 -1.748 -17.410 1.00 60.91 92 SER A CA 1
ATOM 690 C C . SER A 1 92 ? -2.404 -1.109 -17.255 1.00 60.91 92 SER A C 1
ATOM 692 O O . SER A 1 92 ? -3.349 -1.554 -17.897 1.00 60.91 92 SER A O 1
ATOM 694 N N . VAL A 1 93 ? -2.490 0.031 -16.556 1.00 59.00 93 VAL A N 1
ATOM 695 C CA . VAL A 1 93 ? -3.735 0.818 -16.420 1.00 59.00 93 VAL A CA 1
ATOM 696 C C . VAL A 1 93 ? -4.298 1.251 -17.782 1.00 59.00 93 VAL A C 1
ATOM 698 O O . VAL A 1 93 ? -5.509 1.294 -17.978 1.00 59.00 93 VAL A O 1
ATOM 701 N N . ARG A 1 94 ? -3.432 1.543 -18.763 1.00 57.75 94 ARG A N 1
ATOM 702 C CA . ARG A 1 94 ? -3.864 1.899 -20.126 1.00 57.75 94 ARG A CA 1
ATOM 703 C C . ARG A 1 94 ? -4.363 0.712 -20.951 1.00 57.75 94 ARG A C 1
ATOM 705 O O . ARG A 1 94 ? -5.118 0.947 -21.887 1.00 57.75 94 ARG A O 1
ATOM 712 N N . LYS A 1 95 ? -3.952 -0.523 -20.642 1.00 51.12 95 LYS A N 1
ATOM 713 C CA . LYS A 1 95 ? -4.409 -1.723 -21.361 1.00 51.12 95 LYS A CA 1
ATOM 714 C C . LYS A 1 95 ? -5.817 -2.161 -20.947 1.00 51.12 95 LYS A C 1
ATOM 716 O O . LYS A 1 95 ? -6.557 -2.611 -21.809 1.00 51.12 95 LYS A O 1
ATOM 721 N N . GLU A 1 96 ? -6.204 -1.996 -19.681 1.00 53.22 96 GLU A N 1
ATOM 722 C CA . GLU A 1 96 ? -7.555 -2.362 -19.208 1.00 53.22 96 GLU A CA 1
ATOM 723 C C . GLU A 1 96 ? -8.660 -1.387 -19.653 1.00 53.22 96 GLU A C 1
ATOM 725 O O . GLU A 1 96 ? -9.816 -1.779 -19.731 1.00 53.22 96 GLU A O 1
ATOM 730 N N . GLY A 1 97 ? -8.331 -0.135 -19.992 1.00 47.75 97 GLY A N 1
ATOM 731 C CA . GLY A 1 97 ? -9.306 0.864 -20.461 1.00 47.75 97 GLY A CA 1
ATOM 732 C C . GLY A 1 97 ? -9.573 0.876 -21.973 1.00 47.75 97 GLY A C 1
ATOM 733 O O . GLY A 1 97 ? -10.209 1.810 -22.457 1.00 47.75 97 GLY A O 1
ATOM 734 N N . GLN A 1 98 ? -9.038 -0.088 -22.730 1.00 37.84 98 GLN A N 1
ATOM 735 C CA . GLN A 1 98 ? -9.114 -0.139 -24.201 1.00 37.84 98 GLN A CA 1
ATOM 736 C C . GLN A 1 98 ? -9.771 -1.418 -24.758 1.00 37.84 98 GLN A C 1
ATOM 738 O O . GLN A 1 98 ? -9.612 -1.699 -25.945 1.00 37.84 98 GLN A O 1
ATOM 743 N N . ALA A 1 99 ? -10.506 -2.168 -23.931 1.00 34.22 99 ALA A N 1
ATOM 744 C CA . ALA A 1 99 ? -11.257 -3.362 -24.333 1.00 34.22 99 ALA A CA 1
ATOM 745 C C . ALA A 1 99 ? -12.772 -3.135 -24.254 1.00 34.22 99 ALA A C 1
ATOM 747 O O . ALA A 1 99 ? -13.215 -2.493 -23.274 1.00 34.22 99 ALA A O 1
#

Secondary structure (DSSP, 8-state):
-EEESS--HHHHHHHHHHHHHTTTSSS---EEEBSTTSB--TTSHHHHHHT--TT-EEEE-TTS-EEEEESS--HHHHHHHHTTT-HHHHHHHHHHTT-

Sequence (99 aa):
MALALEPGARLAAELEALAAATHDSPHPLRLLRTGAGALEDTHGQLRQRYGAEPGTVYLLRPDGYVLGRWSTPAATTLIAALTPYYPLISRSVRKEGQA

Foldseek 3Di:
DKEAEQADPVLVVLLVVQQVLQVPPPDGDDYAYEDDPHNDPVVCPCCVVVVADHQKMFDADPVGDTLDIDRHDDSVVVCVSCCVVCVSSVVVVVVVVPD

Radius of gyration: 13.58 Å; chains: 1; bounding box: 28×22×45 Å

Organism: NCBI:txid1287737

pLDDT: mean 87.61, std 12.49, range [34.22, 96.62]